Protein AF-A0A150Q8H8-F1 (afdb_monomer_lite)

Organism: Sorangium cellulosum (NCBI:txid56)

Foldseek 3Di:
DKDKDFLLVVDVVVPPPPLVVVLVVLVVCVVVVQKDFAADPDPVPDDPSLVVRWDQDPNDTTTMIIGDD

Secondary structure (DSSP, 8-state):
--EEEEHHHHHHHHTT--HHHHHHHHHHHHHTTSEEEE--S-GGG--HHHHHHPEEETTEEE-EEEE--

Radius of gyration: 11.42 Å; chains: 1; bounding box: 27×27×28 Å

Structure (mmCIF, N/CA/C/O backbone):
data_AF-A0A150Q8H8-F1
#
_entry.id   AF-A0A150Q8H8-F1
#
loop_
_atom_site.group_PDB
_atom_site.id
_atom_site.type_symbol
_atom_site.label_atom_id
_atom_site.label_alt_id
_atom_site.label_comp_id
_atom_site.label_asym_id
_atom_site.label_entity_id
_atom_site.label_seq_id
_atom_site.pdbx_PDB_ins_code
_atom_site.Cartn_x
_atom_site.Cartn_y
_atom_site.Cartn_z
_atom_site.occupancy
_atom_site.B_iso_or_equiv
_atom_site.auth_seq_id
_atom_site.auth_comp_id
_atom_site.auth_asym_id
_atom_site.auth_atom_id
_atom_site.pdbx_PDB_model_num
ATOM 1 N N . MET A 1 1 ? 5.933 -2.166 17.870 1.00 57.47 1 MET A N 1
ATOM 2 C CA . MET A 1 1 ? 6.857 -2.323 16.727 1.00 57.47 1 MET A CA 1
ATOM 3 C C . MET A 1 1 ? 5.990 -2.180 15.493 1.00 57.47 1 MET A C 1
ATOM 5 O O . MET A 1 1 ? 4.995 -2.889 15.423 1.00 57.47 1 MET A O 1
ATOM 9 N N . ASN A 1 2 ? 6.270 -1.209 14.626 1.00 68.62 2 ASN A N 1
ATOM 10 C CA . ASN A 1 2 ? 5.444 -0.958 13.444 1.00 68.62 2 ASN A CA 1
ATOM 11 C C . ASN A 1 2 ? 5.926 -1.876 12.322 1.00 68.62 2 ASN A C 1
ATOM 13 O O . ASN A 1 2 ? 7.106 -1.845 11.975 1.00 68.62 2 ASN A O 1
ATOM 17 N N . GLU A 1 3 ? 5.036 -2.720 11.810 1.00 80.25 3 GLU A N 1
ATOM 18 C CA . GLU A 1 3 ? 5.363 -3.688 10.766 1.00 80.25 3 GLU A CA 1
ATOM 19 C C . GLU A 1 3 ? 4.907 -3.136 9.418 1.00 80.25 3 GLU A C 1
ATOM 21 O O . GLU A 1 3 ? 3.713 -2.926 9.205 1.00 80.25 3 GLU A O 1
ATOM 26 N N . PHE A 1 4 ? 5.871 -2.859 8.538 1.00 85.44 4 PHE A N 1
ATOM 27 C CA . PHE A 1 4 ? 5.626 -2.318 7.205 1.00 85.44 4 PHE A CA 1
ATOM 28 C C . PHE A 1 4 ? 5.668 -3.439 6.174 1.00 85.44 4 PHE A C 1
ATOM 30 O O . PHE A 1 4 ? 6.668 -4.146 6.048 1.00 85.44 4 PHE A O 1
ATOM 37 N N . VAL A 1 5 ? 4.603 -3.553 5.392 1.00 88.19 5 VAL A N 1
ATOM 38 C CA . VAL A 1 5 ? 4.454 -4.533 4.318 1.00 88.19 5 VAL A CA 1
ATOM 39 C C . VAL A 1 5 ? 4.225 -3.788 3.007 1.00 88.19 5 VAL A C 1
ATOM 41 O O . VAL A 1 5 ? 3.457 -2.829 2.960 1.00 88.19 5 VAL A O 1
ATOM 44 N N . ARG A 1 6 ? 4.887 -4.212 1.926 1.00 90.44 6 ARG A N 1
ATOM 45 C CA . ARG A 1 6 ? 4.626 -3.664 0.586 1.00 90.44 6 ARG A CA 1
ATOM 46 C C . ARG A 1 6 ? 3.262 -4.130 0.089 1.00 90.44 6 ARG A C 1
ATOM 48 O O . ARG A 1 6 ? 2.948 -5.317 0.184 1.00 90.44 6 ARG A O 1
ATOM 55 N N . LEU A 1 7 ? 2.488 -3.232 -0.514 1.00 90.75 7 LEU A N 1
ATOM 56 C CA . LEU A 1 7 ? 1.195 -3.574 -1.112 1.00 90.75 7 LEU A CA 1
ATOM 57 C C . LEU A 1 7 ? 1.332 -4.637 -2.206 1.00 90.75 7 LEU A C 1
ATOM 59 O O . LEU A 1 7 ? 0.484 -5.520 -2.297 1.00 90.75 7 LEU A O 1
ATOM 63 N N . ALA A 1 8 ? 2.428 -4.622 -2.969 1.00 90.31 8 ALA A N 1
ATOM 64 C CA . ALA A 1 8 ? 2.729 -5.661 -3.953 1.00 90.31 8 ALA A CA 1
ATOM 65 C C . ALA A 1 8 ? 2.823 -7.057 -3.318 1.00 90.31 8 ALA A C 1
ATOM 67 O O . ALA A 1 8 ? 2.256 -8.021 -3.831 1.00 90.31 8 ALA A O 1
ATOM 68 N N . GLN A 1 9 ? 3.484 -7.162 -2.162 1.00 90.19 9 GLN A N 1
ATOM 69 C CA . GLN A 1 9 ? 3.606 -8.423 -1.433 1.00 90.19 9 GLN A CA 1
ATOM 70 C C . GLN A 1 9 ? 2.260 -8.865 -0.850 1.00 90.19 9 GLN A C 1
ATOM 72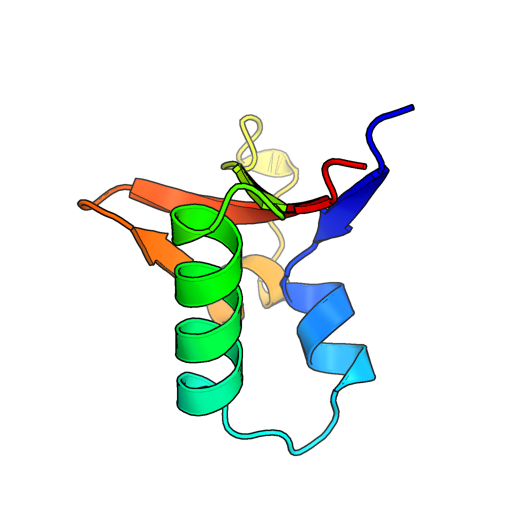 O O . GLN A 1 9 ? 1.926 -10.046 -0.918 1.00 90.19 9 GLN A O 1
ATOM 77 N N . LEU A 1 10 ? 1.478 -7.925 -0.314 1.00 88.69 10 LEU A N 1
ATOM 78 C CA . LEU A 1 10 ? 0.134 -8.208 0.183 1.00 88.69 10 LEU A CA 1
ATOM 79 C C . LEU A 1 10 ? -0.765 -8.749 -0.938 1.00 88.69 10 LEU A C 1
ATOM 81 O O . LEU A 1 10 ? -1.393 -9.788 -0.768 1.00 88.69 10 LEU A O 1
ATOM 85 N N . ARG A 1 11 ? -0.788 -8.090 -2.103 1.00 87.50 11 ARG A N 1
ATOM 86 C CA . ARG A 1 11 ? -1.577 -8.533 -3.262 1.00 87.50 11 ARG A CA 1
ATOM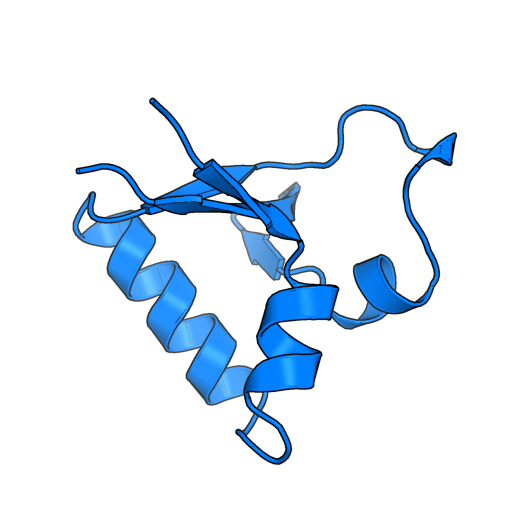 87 C C . ARG A 1 11 ? -1.157 -9.919 -3.742 1.00 87.50 11 ARG A C 1
ATOM 89 O O . ARG A 1 11 ? -2.019 -10.759 -3.968 1.00 87.50 11 ARG A O 1
ATOM 96 N N . ALA A 1 12 ? 0.146 -10.195 -3.804 1.00 88.56 12 ALA A N 1
ATOM 97 C CA . ALA A 1 12 ? 0.647 -11.519 -4.170 1.00 88.56 12 ALA A CA 1
ATOM 98 C C . ALA A 1 12 ? 0.167 -12.627 -3.210 1.00 88.56 12 ALA A C 1
ATOM 100 O O . ALA A 1 12 ? -0.088 -13.746 -3.645 1.00 88.56 12 ALA A O 1
ATOM 101 N N . GLN A 1 13 ? 0.012 -12.325 -1.916 1.00 89.44 13 GLN A N 1
ATOM 102 C CA . GLN A 1 13 ? -0.508 -13.276 -0.925 1.00 89.44 13 GLN A CA 1
ATOM 103 C C . GLN A 1 13 ? -2.030 -13.452 -0.983 1.00 89.44 13 GLN A C 1
ATOM 105 O O . GLN A 1 13 ? -2.534 -14.503 -0.596 1.00 89.44 13 GLN A O 1
ATOM 110 N N . LEU A 1 14 ? -2.759 -12.440 -1.457 1.00 86.50 14 LEU A N 1
ATOM 111 C CA . LEU A 1 14 ? -4.215 -12.483 -1.603 1.00 86.50 14 LEU A CA 1
ATOM 112 C C . LEU A 1 14 ? -4.672 -13.213 -2.880 1.00 86.50 14 LEU A C 1
ATOM 114 O O . LEU A 1 14 ? -5.857 -13.521 -3.004 1.00 86.50 14 LEU A O 1
ATOM 118 N N . GLY A 1 15 ? -3.751 -13.523 -3.799 1.00 86.25 15 GLY A N 1
ATOM 119 C CA . GLY A 1 15 ? -4.029 -14.296 -5.011 1.00 86.25 15 GLY A CA 1
ATOM 120 C C . GLY A 1 15 ? -5.001 -13.576 -5.946 1.00 86.25 15 GLY A C 1
ATOM 121 O O . GLY A 1 15 ? -4.767 -12.431 -6.320 1.00 86.25 15 GLY A O 1
ATOM 122 N N . ASP A 1 16 ? -6.109 -14.237 -6.288 1.00 87.50 16 ASP A N 1
ATOM 123 C CA . ASP A 1 16 ? -7.123 -13.737 -7.232 1.00 87.50 16 ASP A CA 1
ATOM 124 C C . ASP A 1 16 ? -8.134 -12.759 -6.601 1.00 87.50 16 ASP A C 1
ATOM 126 O O . ASP A 1 16 ? -9.198 -12.491 -7.168 1.00 87.50 16 ASP A O 1
ATOM 130 N N . ALA A 1 17 ? -7.847 -12.232 -5.406 1.00 88.38 17 ALA A N 1
ATOM 131 C CA . ALA A 1 17 ? -8.705 -11.235 -4.782 1.00 88.38 17 ALA A CA 1
ATOM 132 C C . ALA A 1 17 ? -8.852 -10.001 -5.700 1.00 88.38 17 ALA A C 1
ATOM 134 O O . ALA A 1 17 ? -7.845 -9.468 -6.176 1.00 88.38 17 ALA A O 1
ATOM 135 N N . PRO A 1 18 ? -10.080 -9.493 -5.927 1.00 87.12 18 PRO A N 1
ATOM 136 C CA . PRO A 1 18 ? -10.282 -8.317 -6.764 1.00 87.12 18 PRO A CA 1
ATOM 137 C C . PRO A 1 18 ? -9.529 -7.116 -6.192 1.00 87.12 18 PRO A C 1
ATOM 139 O O . PRO A 1 18 ? -9.731 -6.763 -5.027 1.00 87.12 18 PRO A O 1
ATOM 142 N N . ALA A 1 19 ? -8.703 -6.465 -7.015 1.00 84.12 19 ALA A N 1
ATOM 143 C CA . ALA A 1 19 ? -7.897 -5.318 -6.595 1.00 84.12 19 ALA A CA 1
ATOM 144 C C . ALA A 1 19 ? -8.755 -4.233 -5.922 1.00 84.12 19 ALA A C 1
ATOM 146 O O . ALA A 1 19 ? -8.427 -3.780 -4.829 1.00 84.12 19 ALA A O 1
ATOM 147 N N . ASP A 1 20 ? -9.913 -3.919 -6.502 1.00 86.56 20 ASP A N 1
ATOM 148 C CA . ASP A 1 20 ? -10.847 -2.915 -5.984 1.00 86.56 20 ASP A CA 1
ATOM 149 C C . ASP A 1 20 ? -11.359 -3.245 -4.572 1.00 86.56 20 ASP A C 1
ATOM 151 O O . ASP A 1 20 ? -11.532 -2.356 -3.736 1.00 86.56 20 ASP A O 1
ATOM 155 N N . ALA A 1 21 ? -11.591 -4.531 -4.286 1.00 89.12 21 ALA A N 1
ATOM 156 C CA . ALA A 1 21 ? -12.060 -4.986 -2.981 1.00 89.12 21 ALA A CA 1
ATOM 157 C C . ALA A 1 21 ? -10.949 -4.884 -1.926 1.00 89.12 21 ALA A C 1
ATOM 159 O O . ALA A 1 21 ? -11.199 -4.427 -0.808 1.00 89.12 21 ALA A O 1
ATOM 160 N N . VAL A 1 22 ? -9.719 -5.257 -2.294 1.00 88.62 22 VAL A N 1
ATOM 161 C CA . VAL A 1 22 ? -8.533 -5.105 -1.437 1.00 88.62 22 VAL A CA 1
ATOM 162 C C . VAL A 1 22 ? -8.287 -3.627 -1.135 1.00 88.62 22 VAL A C 1
ATOM 164 O O . VAL A 1 22 ? -8.121 -3.241 0.021 1.00 88.62 22 VAL A O 1
ATOM 167 N N . ASP A 1 23 ? -8.352 -2.780 -2.156 1.00 88.38 23 ASP A N 1
ATOM 168 C CA . ASP A 1 23 ? -8.150 -1.339 -2.051 1.00 88.38 23 ASP A CA 1
ATOM 169 C C . ASP A 1 23 ? -9.206 -0.673 -1.156 1.00 88.38 23 ASP A C 1
ATOM 171 O O . ASP A 1 23 ? -8.879 0.15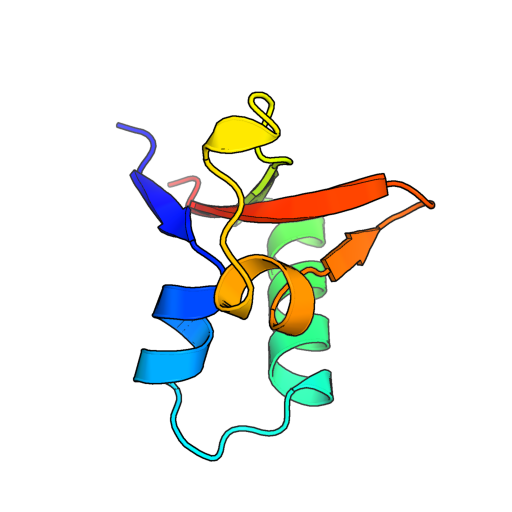6 -0.297 1.00 88.38 23 ASP A O 1
ATOM 175 N N . ALA A 1 24 ? -10.475 -1.065 -1.299 1.00 89.81 24 ALA A N 1
ATOM 176 C CA . ALA A 1 24 ? -11.558 -0.604 -0.436 1.00 89.81 24 ALA A CA 1
ATOM 177 C C . ALA A 1 24 ? -11.343 -1.015 1.030 1.00 89.81 24 ALA A C 1
ATOM 179 O O . ALA A 1 24 ? -11.518 -0.184 1.930 1.00 89.81 24 ALA A O 1
ATOM 180 N N . ALA A 1 25 ? -10.919 -2.259 1.274 1.00 90.00 25 ALA A N 1
ATOM 181 C CA . ALA A 1 25 ? -10.636 -2.767 2.613 1.00 90.00 25 ALA A CA 1
ATOM 182 C C . ALA A 1 25 ? -9.461 -2.024 3.268 1.00 90.00 25 ALA A C 1
ATOM 184 O O . ALA A 1 25 ? -9.582 -1.563 4.404 1.00 90.00 25 ALA A O 1
ATOM 185 N N . LEU A 1 26 ? -8.362 -1.808 2.540 1.00 88.25 26 LEU A N 1
ATOM 186 C CA . LEU A 1 26 ? -7.197 -1.063 3.029 1.00 88.25 26 LEU A CA 1
ATOM 187 C C . LEU A 1 26 ? -7.555 0.380 3.406 1.00 88.25 26 LEU A C 1
ATOM 189 O O . LEU A 1 26 ? -7.202 0.856 4.488 1.00 88.25 26 LEU A O 1
ATOM 193 N N . ARG A 1 27 ? -8.333 1.066 2.559 1.00 88.69 27 ARG A N 1
ATOM 194 C CA . ARG A 1 27 ? -8.847 2.416 2.852 1.00 88.69 27 ARG A CA 1
ATOM 195 C C . ARG A 1 27 ? -9.789 2.426 4.053 1.00 88.69 27 ARG A C 1
ATOM 197 O O . ARG A 1 27 ? -9.830 3.401 4.803 1.00 88.69 27 ARG A O 1
ATOM 204 N N . GLN A 1 28 ? -10.587 1.379 4.241 1.00 90.06 28 GLN A N 1
ATOM 205 C CA . GLN A 1 28 ? -11.439 1.252 5.419 1.00 90.06 28 GLN A CA 1
ATOM 206 C C . GLN A 1 28 ? -10.610 1.064 6.693 1.00 90.06 28 GLN A C 1
ATOM 208 O O . GLN A 1 28 ? -10.856 1.779 7.662 1.00 90.06 28 GLN A O 1
ATOM 213 N N . MET A 1 29 ? -9.602 0.191 6.676 1.00 87.81 29 MET A N 1
ATOM 214 C CA . MET A 1 29 ? -8.699 -0.014 7.813 1.00 87.81 29 MET A CA 1
ATOM 215 C C . MET A 1 29 ? -7.963 1.271 8.195 1.00 87.81 29 MET A C 1
ATOM 217 O O . MET A 1 29 ? -7.862 1.585 9.381 1.00 87.81 29 MET A O 1
ATOM 221 N N . GLN A 1 30 ? -7.525 2.055 7.203 1.00 86.94 30 GLN A N 1
ATOM 222 C CA . GLN A 1 30 ? -6.913 3.360 7.448 1.00 86.94 30 GLN A CA 1
ATOM 223 C C . GLN A 1 30 ? -7.875 4.326 8.148 1.00 86.94 30 GLN A C 1
ATOM 225 O O . GLN A 1 30 ? -7.514 4.957 9.139 1.00 86.94 30 GLN A O 1
ATOM 230 N N . ARG A 1 31 ? -9.124 4.417 7.674 1.00 88.38 31 ARG A N 1
ATOM 231 C CA . ARG A 1 31 ? -10.157 5.272 8.287 1.00 88.38 31 ARG A CA 1
ATOM 232 C C . ARG A 1 31 ? -10.519 4.849 9.710 1.00 88.38 31 ARG A C 1
ATOM 234 O O . ARG A 1 31 ? -10.880 5.696 10.516 1.00 88.38 31 ARG A O 1
ATOM 241 N N . GLN A 1 32 ? -10.442 3.556 10.005 1.00 89.56 32 GLN A N 1
ATOM 242 C CA . GLN A 1 32 ? -10.720 3.001 11.330 1.00 89.56 32 GLN A CA 1
ATOM 243 C C . GLN A 1 32 ? -9.516 3.088 12.284 1.00 89.56 32 GLN A C 1
ATOM 245 O O . GLN A 1 32 ? -9.649 2.726 13.449 1.00 89.56 32 GLN A O 1
ATOM 250 N N . GLY A 1 33 ? -8.353 3.555 11.812 1.00 84.69 33 GLY A N 1
ATOM 251 C CA . GLY A 1 33 ? -7.129 3.648 12.611 1.00 84.69 33 GLY A CA 1
ATOM 252 C C . GLY A 1 33 ? -6.434 2.306 12.870 1.00 84.69 33 GLY A C 1
ATOM 253 O O . GLY A 1 33 ? -5.535 2.240 13.703 1.00 84.69 33 GLY A O 1
ATOM 254 N N . GLY A 1 34 ? -6.831 1.238 12.168 1.00 83.38 34 GLY A N 1
ATOM 255 C CA . GLY A 1 34 ? -6.198 -0.085 12.267 1.00 83.38 34 GLY A CA 1
ATOM 256 C C . GLY A 1 34 ? -4.974 -0.252 11.363 1.00 83.38 34 GLY A C 1
ATOM 257 O O . GLY A 1 34 ? -4.248 -1.240 11.471 1.00 83.38 34 GLY A O 1
ATOM 258 N N . ALA A 1 35 ? -4.751 0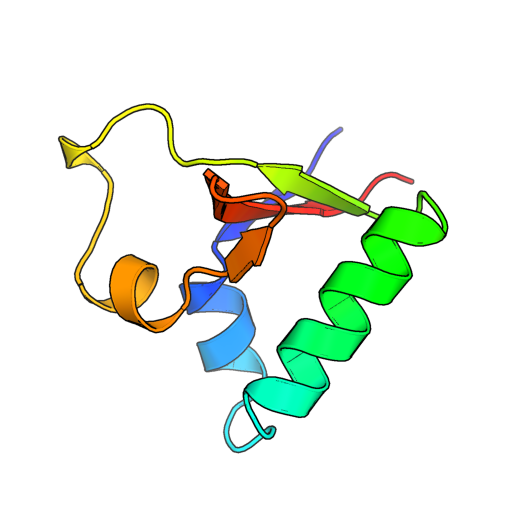.695 10.449 1.00 86.12 35 ALA A N 1
ATOM 259 C CA . ALA A 1 35 ? -3.568 0.724 9.608 1.00 86.12 35 ALA A CA 1
ATOM 260 C C . ALA A 1 35 ? -3.220 2.137 9.139 1.00 86.12 35 ALA A C 1
ATOM 262 O O . ALA A 1 35 ? -4.060 3.036 9.124 1.00 86.12 35 ALA A O 1
ATOM 263 N N . VAL A 1 36 ? -1.988 2.317 8.678 1.00 87.75 36 VAL A N 1
ATOM 264 C CA . VAL A 1 36 ? -1.536 3.538 8.014 1.00 87.75 36 VAL A CA 1
ATOM 265 C C . VAL A 1 36 ? -0.880 3.175 6.686 1.00 87.75 36 VAL A C 1
ATOM 267 O O . VAL A 1 36 ? -0.050 2.269 6.615 1.00 87.75 36 VAL A O 1
ATOM 270 N N . LEU A 1 37 ? -1.274 3.882 5.626 1.00 89.25 37 LEU A N 1
ATOM 271 C CA . LEU A 1 37 ? -0.697 3.746 4.293 1.00 89.25 37 LEU A CA 1
ATOM 272 C C . LEU A 1 37 ? 0.409 4.789 4.099 1.00 89.25 37 LEU A C 1
ATOM 274 O O . LEU A 1 37 ? 0.179 5.980 4.314 1.00 89.25 37 LEU A O 1
ATOM 278 N N . TYR A 1 38 ? 1.586 4.350 3.659 1.00 89.06 38 TYR A N 1
ATOM 279 C CA . TYR A 1 38 ? 2.769 5.193 3.475 1.00 89.06 38 TYR A CA 1
ATOM 280 C C . TYR A 1 38 ? 3.289 5.135 2.031 1.00 89.06 38 TYR A C 1
ATOM 282 O O . TYR A 1 38 ? 3.108 4.120 1.352 1.00 89.06 38 TYR A O 1
ATOM 290 N N . PRO A 1 39 ? 3.918 6.214 1.536 1.00 89.44 39 PRO A N 1
ATOM 291 C CA . PRO A 1 39 ? 4.657 6.172 0.284 1.00 89.44 39 PRO A CA 1
ATOM 292 C C . PRO A 1 39 ? 5.996 5.451 0.492 1.00 89.44 39 PRO A C 1
ATOM 294 O O . PRO A 1 39 ? 6.494 5.343 1.614 1.00 89.44 39 PRO A O 1
ATOM 297 N N . ILE A 1 40 ? 6.598 4.967 -0.593 1.00 86.31 40 ILE A N 1
ATOM 298 C CA . ILE A 1 40 ? 8.035 4.678 -0.593 1.00 86.31 40 ILE A CA 1
ATOM 299 C C . ILE A 1 40 ? 8.767 5.998 -0.866 1.00 86.31 40 ILE A C 1
ATOM 301 O O . ILE A 1 40 ? 8.662 6.546 -1.959 1.00 86.31 40 ILE A O 1
ATOM 305 N N . ASP A 1 41 ? 9.520 6.488 0.119 1.00 83.38 41 ASP A N 1
ATOM 306 C CA . ASP A 1 41 ? 10.218 7.783 0.024 1.00 83.38 41 ASP A CA 1
ATOM 307 C C . ASP A 1 41 ? 11.417 7.771 -0.938 1.00 83.38 41 ASP A C 1
ATOM 309 O O . ASP A 1 41 ? 11.842 8.822 -1.410 1.00 83.38 41 ASP A O 1
ATOM 313 N N . ASP A 1 42 ? 11.978 6.591 -1.222 1.00 85.06 42 ASP A N 1
ATOM 314 C CA . ASP A 1 42 ? 13.101 6.417 -2.146 1.00 85.06 42 ASP A CA 1
ATOM 315 C C . ASP A 1 42 ? 12.611 5.825 -3.480 1.00 85.06 42 ASP A C 1
ATOM 317 O O . ASP A 1 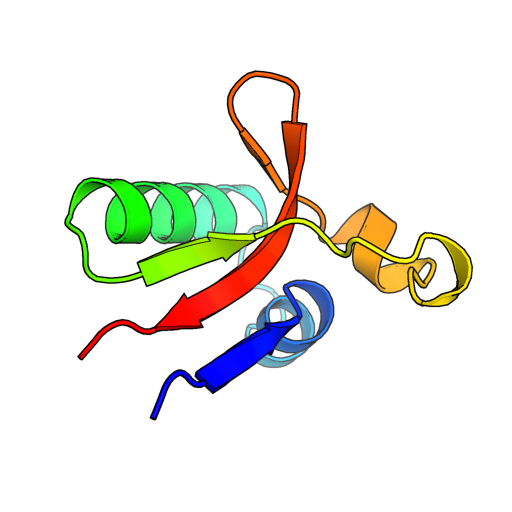42 ? 12.360 4.613 -3.557 1.00 85.06 42 ASP A O 1
ATOM 321 N N . PRO A 1 43 ? 12.519 6.635 -4.551 1.00 82.12 43 PRO A N 1
ATOM 322 C CA . PRO A 1 43 ? 12.044 6.178 -5.850 1.00 82.12 43 PRO A CA 1
ATOM 323 C C . PRO A 1 43 ? 12.874 5.034 -6.440 1.00 82.12 43 PRO A C 1
ATOM 325 O O . PRO A 1 43 ? 12.347 4.243 -7.213 1.00 82.12 43 PRO A O 1
ATOM 328 N N . GLN A 1 44 ? 14.151 4.891 -6.064 1.00 85.75 44 GLN A N 1
ATOM 329 C CA . GLN A 1 44 ? 15.002 3.799 -6.553 1.00 85.75 44 GLN A CA 1
ATOM 330 C C . GLN A 1 44 ? 14.610 2.435 -5.967 1.00 85.75 44 GLN A C 1
ATOM 332 O O . GLN A 1 44 ? 15.030 1.392 -6.468 1.00 85.75 44 GLN A O 1
ATOM 337 N N . ARG A 1 45 ? 13.811 2.421 -4.892 1.00 84.19 45 ARG A N 1
ATOM 338 C CA . ARG A 1 45 ? 13.332 1.200 -4.221 1.00 84.19 45 ARG A CA 1
ATOM 339 C C . ARG A 1 45 ? 11.954 0.757 -4.702 1.00 84.19 45 ARG A C 1
ATOM 341 O O . ARG A 1 45 ? 11.509 -0.324 -4.284 1.00 84.19 45 ARG A O 1
ATOM 348 N N . ILE A 1 46 ? 11.311 1.580 -5.530 1.00 86.12 46 ILE A N 1
ATOM 349 C CA . ILE A 1 46 ? 10.050 1.288 -6.203 1.00 86.12 46 ILE A CA 1
ATOM 350 C C . ILE A 1 46 ? 10.330 0.292 -7.321 1.00 86.12 46 ILE A C 1
ATOM 352 O O . ILE A 1 46 ? 11.200 0.506 -8.166 1.00 86.12 46 ILE A O 1
ATOM 356 N N . ARG A 1 47 ? 9.605 -0.822 -7.302 1.00 89.12 47 ARG A N 1
ATOM 357 C CA . ARG A 1 47 ? 9.675 -1.841 -8.345 1.00 89.12 47 ARG A CA 1
ATOM 358 C C . ARG A 1 47 ? 8.420 -1.786 -9.219 1.00 89.12 47 ARG A C 1
ATOM 360 O O . ARG A 1 47 ? 7.400 -1.268 -8.764 1.00 89.12 47 ARG A O 1
ATOM 367 N N . PRO A 1 48 ? 8.445 -2.353 -10.436 1.00 88.31 48 PRO A N 1
ATOM 368 C CA . PRO A 1 48 ? 7.266 -2.388 -11.305 1.00 88.31 48 PRO A CA 1
ATOM 369 C C . PRO A 1 48 ? 6.035 -3.025 -10.642 1.00 88.31 48 PRO A C 1
ATOM 371 O O . PRO A 1 48 ? 4.904 -2.625 -10.905 1.00 88.31 48 PRO A O 1
ATOM 374 N N . GLU A 1 49 ? 6.236 -3.994 -9.748 1.00 88.00 49 GLU A N 1
ATOM 375 C CA . GLU A 1 49 ? 5.141 -4.627 -9.010 1.00 88.00 49 GLU A CA 1
ATOM 376 C C . GLU A 1 49 ? 4.524 -3.677 -7.976 1.00 88.00 49 GLU A C 1
ATOM 378 O O . GLU A 1 49 ? 3.322 -3.739 -7.722 1.00 88.00 49 GLU A O 1
ATOM 383 N N . ASP A 1 50 ? 5.330 -2.778 -7.402 1.00 87.50 50 ASP A N 1
ATOM 384 C CA . ASP A 1 50 ? 4.851 -1.742 -6.489 1.00 87.50 50 ASP A CA 1
ATOM 385 C C . ASP A 1 50 ? 4.024 -0.697 -7.251 1.00 87.50 50 ASP A C 1
ATOM 387 O O . ASP A 1 50 ? 2.987 -0.281 -6.751 1.00 87.50 50 ASP A O 1
ATOM 391 N N . ASP A 1 51 ? 4.404 -0.339 -8.486 1.00 85.19 51 ASP A N 1
ATOM 392 C CA . ASP A 1 51 ? 3.607 0.548 -9.356 1.00 85.19 51 ASP A CA 1
ATOM 393 C C . ASP A 1 51 ? 2.212 -0.017 -9.627 1.00 85.19 51 ASP A C 1
ATOM 395 O O . ASP A 1 51 ? 1.215 0.692 -9.489 1.00 85.19 51 ASP A O 1
ATOM 399 N N . ALA A 1 52 ? 2.128 -1.302 -9.978 1.00 84.75 52 ALA A N 1
ATOM 400 C CA . ALA A 1 52 ? 0.852 -1.965 -10.236 1.00 84.75 52 ALA A CA 1
ATOM 401 C C . ALA A 1 52 ? -0.005 -2.113 -8.965 1.00 84.75 52 ALA A C 1
ATOM 403 O O . ALA A 1 52 ? -1.235 -2.180 -9.042 1.00 84.75 52 ALA A O 1
ATOM 404 N N . ALA A 1 53 ? 0.640 -2.190 -7.798 1.00 86.81 53 ALA A N 1
ATOM 405 C CA . ALA A 1 53 ? -0.007 -2.362 -6.503 1.00 86.81 53 ALA A CA 1
ATOM 406 C C . ALA A 1 53 ? -0.333 -1.051 -5.774 1.00 86.81 53 ALA A C 1
ATOM 408 O O . ALA A 1 53 ? -1.029 -1.086 -4.756 1.00 86.81 53 ALA A O 1
ATOM 409 N N . ALA A 1 54 ? 0.174 0.079 -6.263 1.00 89.00 54 ALA A N 1
ATOM 410 C CA . ALA A 1 54 ? 0.094 1.352 -5.576 1.00 89.00 54 ALA A CA 1
ATOM 411 C C . ALA A 1 54 ? -1.347 1.860 -5.453 1.00 89.00 54 ALA A C 1
ATOM 413 O O . ALA A 1 54 ? -2.131 1.878 -6.404 1.00 89.00 54 ALA A O 1
ATOM 414 N N . LEU A 1 55 ? -1.668 2.362 -4.265 1.00 87.69 55 LEU A N 1
ATOM 415 C CA . LEU A 1 55 ? -2.934 3.004 -3.955 1.00 87.69 55 LEU A CA 1
ATOM 416 C C . LEU A 1 55 ? -2.811 4.517 -4.1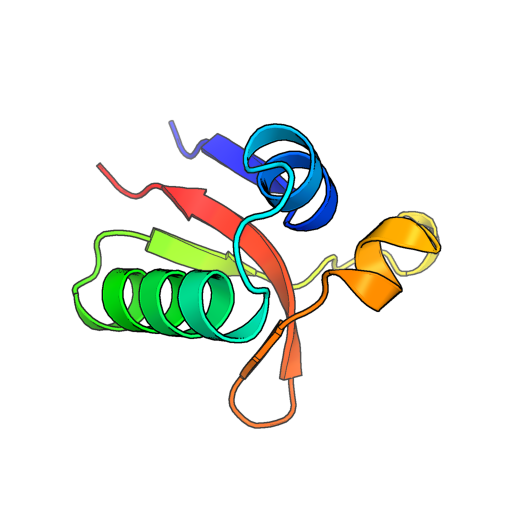13 1.00 87.69 55 LEU A C 1
ATOM 418 O O . LEU A 1 55 ? -1.946 5.147 -3.511 1.00 87.69 55 LEU A O 1
ATOM 422 N N . GLN A 1 56 ? -3.734 5.122 -4.856 1.00 85.12 56 GLN A N 1
ATOM 423 C CA . GLN A 1 56 ? -3.877 6.577 -4.892 1.00 85.12 56 GLN A CA 1
ATOM 424 C C . GLN A 1 56 ? -4.795 7.025 -3.750 1.00 85.12 56 GLN A C 1
ATOM 426 O O . GLN A 1 56 ? -5.963 6.627 -3.693 1.00 85.12 56 GLN A O 1
ATOM 431 N N . VAL A 1 57 ? -4.279 7.842 -2.831 1.00 79.94 57 VAL A N 1
ATOM 432 C CA . VAL A 1 57 ? -5.032 8.407 -1.700 1.00 79.94 57 VAL A CA 1
ATOM 433 C C . VAL A 1 57 ? -4.789 9.912 -1.660 1.00 79.94 57 VAL A C 1
ATOM 435 O O . VAL A 1 57 ? -3.666 10.354 -1.446 1.00 79.94 57 VAL A O 1
ATOM 438 N N . SER A 1 58 ? -5.844 10.703 -1.878 1.00 79.00 58 SER A N 1
ATOM 439 C CA . SER A 1 58 ? -5.774 12.175 -1.933 1.00 79.00 58 SER A CA 1
ATOM 440 C C . SER A 1 58 ? -4.743 12.724 -2.935 1.00 79.00 58 SER A C 1
ATOM 442 O O . SER A 1 58 ? -4.139 13.761 -2.694 1.00 79.00 58 SER A O 1
ATOM 444 N N . GLY A 1 59 ? -4.536 12.024 -4.056 1.00 79.25 59 GLY A N 1
ATOM 445 C CA . GLY A 1 59 ? -3.553 12.402 -5.081 1.00 79.25 59 GLY A CA 1
ATOM 446 C C . GLY A 1 59 ? -2.111 12.002 -4.758 1.00 79.25 59 GLY A C 1
ATOM 447 O O . GLY A 1 59 ? -1.226 12.241 -5.573 1.00 79.25 59 GLY A O 1
ATOM 448 N N . GLU A 1 60 ? -1.875 11.371 -3.606 1.00 82.62 60 GLU A N 1
ATOM 449 C CA . GLU A 1 60 ? -0.579 10.813 -3.243 1.00 82.62 60 GLU A CA 1
ATOM 450 C C . GLU A 1 60 ? -0.562 9.299 -3.424 1.00 82.62 60 GLU A C 1
ATOM 452 O O . GLU A 1 60 ? -1.491 8.576 -3.040 1.00 82.62 60 GLU A O 1
ATOM 457 N N . ARG A 1 61 ? 0.552 8.826 -3.973 1.00 85.69 61 ARG A N 1
ATOM 458 C CA . ARG A 1 61 ? 0.857 7.413 -4.135 1.00 85.69 61 ARG A CA 1
ATOM 459 C C . ARG A 1 61 ? 1.196 6.789 -2.781 1.00 85.69 61 ARG A C 1
ATOM 461 O O . ARG A 1 61 ? 2.002 7.331 -2.029 1.00 85.69 61 ARG A O 1
ATOM 468 N N . ARG A 1 62 ? 0.602 5.638 -2.480 1.00 88.62 62 ARG A N 1
ATOM 469 C CA . ARG A 1 62 ? 0.888 4.830 -1.292 1.00 88.62 62 ARG A CA 1
ATOM 470 C C . ARG A 1 62 ? 1.245 3.414 -1.717 1.00 88.62 62 ARG A C 1
ATOM 472 O O . ARG A 1 62 ? 0.505 2.797 -2.475 1.00 88.62 62 ARG A O 1
ATOM 479 N N . ASP A 1 63 ? 2.340 2.897 -1.181 1.00 89.88 63 ASP A N 1
ATOM 480 C CA . ASP A 1 63 ? 2.929 1.607 -1.567 1.00 89.88 63 ASP A CA 1
ATOM 481 C C . ASP A 1 63 ? 3.163 0.689 -0.365 1.00 89.88 63 ASP A C 1
ATOM 483 O O . ASP A 1 63 ? 3.362 -0.518 -0.511 1.00 89.88 63 ASP A O 1
ATOM 487 N N . LEU A 1 64 ? 3.158 1.262 0.838 1.00 86.38 64 LEU A N 1
ATOM 488 C CA . LEU A 1 64 ? 3.410 0.568 2.087 1.00 86.38 64 LEU A CA 1
ATOM 489 C C . LEU A 1 64 ? 2.152 0.556 2.941 1.00 86.38 64 LEU A C 1
ATOM 491 O O . LEU A 1 64 ? 1.426 1.544 3.042 1.00 86.38 64 LEU A O 1
ATOM 495 N N . PHE A 1 65 ? 1.955 -0.563 3.614 1.00 88.06 65 PHE A N 1
ATOM 496 C CA . PHE A 1 65 ? 0.917 -0.788 4.594 1.00 88.06 65 PHE A CA 1
ATOM 497 C C . PHE A 1 65 ? 1.562 -1.058 5.948 1.00 88.06 65 PHE A C 1
ATOM 499 O O . PHE A 1 65 ? 2.401 -1.947 6.072 1.00 88.06 65 PHE A O 1
ATOM 506 N N . CYS A 1 66 ? 1.182 -0.283 6.957 1.00 87.00 66 CYS A N 1
ATOM 507 C CA . CYS A 1 66 ? 1.636 -0.448 8.329 1.00 87.00 66 CYS A CA 1
ATOM 508 C C . CYS A 1 66 ? 0.449 -0.796 9.221 1.00 87.00 66 CYS A C 1
ATOM 510 O O . CYS A 1 66 ? -0.482 0.001 9.325 1.00 87.00 66 CYS A O 1
ATOM 512 N N . ILE A 1 67 ? 0.491 -1.943 9.900 1.00 80.88 67 ILE A N 1
ATOM 513 C CA . ILE A 1 67 ? -0.531 -2.294 10.895 1.00 80.88 67 ILE A CA 1
ATOM 514 C C . ILE A 1 67 ? -0.213 -1.572 12.200 1.00 80.88 67 ILE A C 1
ATOM 516 O O . ILE A 1 67 ? 0.882 -1.708 12.749 1.00 80.88 67 ILE A O 1
ATOM 520 N N . THR A 1 68 ? -1.184 -0.821 12.706 1.00 72.19 68 THR A N 1
ATOM 521 C CA . THR A 1 68 ? -1.130 -0.189 14.024 1.00 72.19 68 THR A CA 1
ATOM 522 C C . THR A 1 68 ? -1.887 -1.081 15.009 1.00 72.19 68 THR A C 1
ATOM 524 O O . THR A 1 68 ? -3.070 -1.349 14.814 1.00 72.19 68 THR A O 1
ATOM 527 N N . ARG A 1 69 ? -1.184 -1.611 16.020 1.00 61.47 69 ARG A N 1
ATOM 528 C CA . ARG A 1 69 ? -1.782 -2.370 17.133 1.00 61.47 69 ARG A CA 1
ATOM 529 C C . ARG A 1 69 ? -2.055 -1.467 18.321 1.00 61.47 69 ARG A C 1
ATOM 531 O O . ARG A 1 69 ? -1.211 -0.575 18.560 1.00 61.47 69 ARG A O 1
#

Sequence (69 aa):
MNEFVRLAQLRAQLGDAPADAVDAALRQMQRQGGAVLYPIDDPQRIRPEDDAAALQVSGERRDLFCITR

pLDDT: mean 85.55, std 5.97, range [57.47, 90.75]